Protein AF-A0A8J6AYG2-F1 (afdb_monomer_lite)

Foldseek 3Di:
DDQAEDEAEDQDPVVQCCQAVLDDPDQLSNLLSVVVVVVCVVVNYHYHYDYDHVVVVQLVVCVVVVVVVSNCVVPVPDDPDDDPDDPVNVVSNDDPD

Sequence (97 aa):
MQDCKLGFWSDNVAVVQTINKQSSGSPQVLGLLRHVVLGCLQKNIHLRARHVPGHCNGAADALSRLQMELLRERHSKADTEGVRCPPFLWSLTEERC

Radius of gyration: 15.34 Å; chains: 1; bounding box: 39×30×41 Å

pLDDT: mean 89.61, std 9.46, range [46.75, 97.44]

InterPro domains:
  IPR052055 Hepadnavirus polymerase/reverse transcriptase [PTHR33050] (3-69)

Structure (mmCIF, N/CA/C/O backbone):
data_AF-A0A8J6AYG2-F1
#
_entry.id   AF-A0A8J6AYG2-F1
#
loop_
_atom_site.group_PDB
_atom_site.id
_atom_site.type_symbol
_atom_site.label_atom_id
_atom_site.label_alt_id
_atom_site.label_comp_id
_atom_site.label_asym_id
_atom_site.label_entity_id
_atom_site.label_seq_id
_atom_site.pdbx_PDB_ins_code
_atom_site.Cartn_x
_atom_site.Cartn_y
_atom_site.Cartn_z
_atom_site.occupancy
_atom_site.B_iso_or_equiv
_atom_site.auth_seq_id
_atom_site.auth_comp_id
_atom_site.auth_asym_id
_atom_site.auth_atom_id
_atom_site.pdbx_PDB_model_num
ATOM 1 N N . MET A 1 1 ? -26.910 0.368 -5.501 1.00 51.91 1 MET A N 1
ATOM 2 C CA . MET A 1 1 ? -25.565 0.323 -4.884 1.00 51.91 1 MET A CA 1
ATOM 3 C C . MET A 1 1 ? -24.944 -1.002 -5.261 1.00 51.91 1 MET A C 1
ATOM 5 O O . MET A 1 1 ? -25.640 -2.001 -5.156 1.00 51.91 1 MET A O 1
ATOM 9 N N . GLN A 1 2 ? -23.720 -1.012 -5.781 1.00 60.25 2 GLN A N 1
ATOM 10 C CA . GLN A 1 2 ? -23.048 -2.239 -6.206 1.00 60.25 2 GLN A CA 1
ATOM 11 C C . GLN A 1 2 ? -21.818 -2.427 -5.322 1.00 60.25 2 GLN A C 1
ATOM 13 O O . GLN A 1 2 ? -20.983 -1.527 -5.246 1.00 60.25 2 GLN A O 1
ATOM 18 N N . ASP A 1 3 ? -21.745 -3.560 -4.629 1.00 79.50 3 ASP A N 1
ATOM 19 C CA . ASP A 1 3 ? -20.614 -3.884 -3.763 1.00 79.50 3 ASP A CA 1
ATOM 20 C C . ASP A 1 3 ? -19.353 -4.050 -4.615 1.00 79.50 3 ASP A C 1
ATOM 22 O O . ASP A 1 3 ? -19.292 -4.894 -5.515 1.00 79.50 3 ASP A O 1
ATOM 26 N N . CYS A 1 4 ? -18.335 -3.233 -4.345 1.00 90.81 4 CYS A N 1
ATOM 27 C CA . CYS A 1 4 ? -17.080 -3.243 -5.091 1.00 90.81 4 CYS A CA 1
ATOM 28 C C . CYS A 1 4 ? -16.014 -4.006 -4.300 1.00 90.81 4 CYS A C 1
ATOM 30 O O . CYS A 1 4 ? -15.803 -3.748 -3.117 1.00 90.81 4 CYS A O 1
ATOM 32 N N . LYS A 1 5 ? -15.316 -4.954 -4.933 1.00 93.75 5 LYS A N 1
ATOM 33 C CA . LYS A 1 5 ? -14.200 -5.685 -4.313 1.00 93.75 5 LYS A CA 1
ATOM 34 C C . LYS A 1 5 ? -12.887 -5.158 -4.874 1.00 93.75 5 LYS A C 1
ATOM 36 O O . LYS A 1 5 ? -12.635 -5.297 -6.067 1.00 93.75 5 LYS A O 1
ATOM 41 N N . LEU A 1 6 ? -12.047 -4.593 -4.010 1.00 94.56 6 LEU A N 1
ATOM 42 C CA . LEU A 1 6 ? -10.734 -4.073 -4.384 1.00 94.56 6 LEU A CA 1
ATOM 43 C C . LEU A 1 6 ? -9.636 -5.014 -3.878 1.00 94.56 6 LEU A C 1
ATOM 45 O O . LEU A 1 6 ? -9.471 -5.202 -2.671 1.00 94.56 6 LEU A O 1
ATOM 49 N N . GLY A 1 7 ? -8.889 -5.603 -4.812 1.00 95.12 7 GLY A N 1
ATOM 50 C CA . GLY A 1 7 ? -7.706 -6.408 -4.519 1.00 95.12 7 GLY A CA 1
ATOM 51 C C . GLY A 1 7 ? -6.448 -5.545 -4.462 1.00 95.12 7 GLY A C 1
ATOM 52 O O . GLY A 1 7 ? -6.137 -4.855 -5.426 1.00 95.12 7 GLY A O 1
ATOM 53 N N . PHE A 1 8 ? -5.717 -5.604 -3.350 1.00 95.12 8 PHE A N 1
ATOM 54 C CA . PHE A 1 8 ? -4.424 -4.942 -3.180 1.00 95.12 8 PHE A CA 1
ATOM 55 C C . PHE A 1 8 ? -3.292 -5.973 -3.237 1.00 95.12 8 PHE A C 1
ATOM 57 O O . PHE A 1 8 ? -3.168 -6.814 -2.344 1.00 95.12 8 PHE A O 1
ATOM 64 N N . TRP A 1 9 ? -2.471 -5.936 -4.284 1.00 95.62 9 TRP A N 1
ATOM 65 C CA . TRP A 1 9 ? -1.308 -6.815 -4.410 1.00 95.62 9 TRP A CA 1
ATOM 66 C C . TRP A 1 9 ? -0.057 -6.141 -3.861 1.00 95.62 9 TRP A C 1
ATOM 68 O O . TRP A 1 9 ? 0.212 -4.984 -4.164 1.00 95.62 9 TRP A O 1
ATOM 78 N N . SER A 1 10 ? 0.697 -6.867 -3.041 1.00 95.62 10 SER A N 1
ATOM 79 C CA . SER A 1 10 ? 1.976 -6.399 -2.509 1.00 95.62 10 SER A CA 1
ATOM 80 C C . SER A 1 10 ? 2.902 -7.578 -2.259 1.00 95.62 10 SER A C 1
ATOM 82 O O . SER A 1 10 ? 2.456 -8.648 -1.851 1.00 95.62 10 SER A O 1
ATOM 84 N N . ASP A 1 11 ? 4.191 -7.384 -2.487 1.00 95.25 11 ASP A N 1
ATOM 85 C CA . ASP A 1 11 ? 5.249 -8.311 -2.077 1.00 95.25 11 ASP A CA 1
ATOM 86 C C . ASP A 1 11 ? 5.605 -8.207 -0.591 1.00 95.25 11 ASP A C 1
ATOM 88 O O . ASP A 1 11 ? 6.232 -9.100 -0.023 1.00 95.25 11 ASP A O 1
ATOM 92 N N . ASN A 1 12 ? 5.142 -7.159 0.085 1.00 94.75 12 ASN A N 1
ATOM 93 C CA . ASN A 1 12 ? 5.369 -6.978 1.502 1.00 94.75 12 ASN A CA 1
ATOM 94 C C . ASN A 1 12 ? 4.295 -7.714 2.319 1.00 94.75 12 ASN A C 1
ATOM 96 O O . ASN A 1 12 ? 3.175 -7.234 2.524 1.00 94.75 12 ASN A O 1
ATOM 100 N N . VAL A 1 13 ? 4.662 -8.882 2.851 1.00 95.69 13 VAL A N 1
ATOM 101 C CA . VAL A 1 13 ? 3.785 -9.700 3.707 1.00 95.69 13 VAL A CA 1
ATOM 102 C C . VAL A 1 13 ? 3.264 -8.919 4.922 1.00 95.69 13 VAL A C 1
ATOM 104 O O . VAL A 1 13 ? 2.101 -9.089 5.295 1.00 95.69 13 VAL A O 1
ATOM 107 N N . ALA A 1 14 ? 4.065 -8.033 5.521 1.00 95.25 14 ALA A N 1
ATOM 108 C CA . ALA A 1 14 ? 3.633 -7.231 6.667 1.00 95.25 14 ALA A CA 1
ATOM 109 C C . ALA A 1 14 ? 2.537 -6.224 6.283 1.00 95.25 14 ALA A C 1
ATOM 111 O O . ALA A 1 14 ? 1.577 -6.043 7.037 1.00 95.25 14 ALA A O 1
ATOM 112 N N . VAL A 1 15 ? 2.614 -5.632 5.086 1.00 94.75 15 VAL A N 1
ATOM 113 C CA . VAL A 1 15 ? 1.555 -4.763 4.541 1.00 94.75 15 VAL A CA 1
ATOM 114 C C . VAL A 1 15 ? 0.281 -5.566 4.286 1.00 94.75 15 VAL A C 1
ATOM 116 O O . VAL A 1 15 ? -0.803 -5.152 4.701 1.00 94.75 15 VAL A O 1
ATOM 119 N N . VAL A 1 16 ? 0.401 -6.751 3.678 1.00 97.25 16 VAL A N 1
ATOM 120 C CA . VAL A 1 16 ? -0.744 -7.644 3.432 1.00 97.25 16 VAL A CA 1
ATOM 121 C C . VAL A 1 16 ? -1.455 -8.000 4.738 1.00 97.25 16 VAL A C 1
ATOM 123 O O . VAL A 1 16 ? -2.685 -7.937 4.818 1.00 97.25 16 VAL A O 1
ATOM 126 N N . GLN A 1 17 ? -0.694 -8.341 5.780 1.00 97.25 17 GLN A N 1
ATOM 127 C CA . GLN A 1 17 ? -1.253 -8.635 7.097 1.00 97.25 17 GLN A CA 1
ATOM 128 C C . GLN A 1 17 ? -1.890 -7.403 7.739 1.00 97.25 17 GLN A C 1
ATOM 130 O O . GLN A 1 17 ? -3.000 -7.515 8.253 1.00 97.25 17 GLN A O 1
ATOM 135 N N . THR A 1 18 ? -1.229 -6.247 7.676 1.00 97.19 18 THR A N 1
ATOM 136 C CA . THR A 1 18 ? -1.740 -4.979 8.214 1.00 97.19 18 THR A CA 1
ATOM 137 C C . THR A 1 18 ? -3.099 -4.626 7.611 1.00 97.19 18 THR A C 1
ATOM 139 O O . THR A 1 18 ? -4.048 -4.364 8.347 1.00 97.19 18 THR A O 1
ATOM 142 N N . ILE A 1 19 ? -3.233 -4.700 6.281 1.00 96.75 19 ILE A N 1
ATOM 143 C CA . ILE A 1 19 ? -4.495 -4.407 5.583 1.00 96.75 19 ILE A CA 1
ATOM 144 C C . ILE A 1 19 ? -5.575 -5.424 5.954 1.00 96.75 19 ILE A C 1
ATOM 146 O O . ILE A 1 19 ? -6.689 -5.043 6.304 1.00 96.75 19 ILE A O 1
ATOM 150 N N . ASN A 1 20 ? -5.259 -6.721 5.906 1.00 97.00 20 ASN A N 1
ATOM 151 C CA . ASN A 1 20 ? -6.257 -7.766 6.137 1.00 97.00 20 ASN A CA 1
ATOM 152 C C . ASN A 1 20 ? -6.719 -7.860 7.595 1.00 97.00 20 ASN A C 1
ATOM 154 O O . ASN A 1 20 ? -7.872 -8.224 7.827 1.00 97.00 20 ASN A O 1
ATOM 158 N N . LYS A 1 21 ? -5.840 -7.551 8.556 1.00 96.62 21 LYS A N 1
ATOM 159 C CA . LYS A 1 21 ? -6.168 -7.460 9.989 1.00 96.62 21 LYS A CA 1
ATOM 160 C C . LYS A 1 21 ? -6.750 -6.100 10.371 1.00 96.62 21 LYS A C 1
ATOM 162 O O . LYS A 1 21 ? -7.260 -5.965 11.476 1.00 96.62 21 LYS A O 1
ATOM 167 N N . GLN A 1 22 ? -6.634 -5.105 9.491 1.00 95.12 22 GLN A N 1
ATOM 168 C CA . GLN A 1 22 ? -7.004 -3.713 9.751 1.00 95.12 22 GLN A CA 1
ATOM 169 C C . GLN A 1 22 ? -6.345 -3.148 11.025 1.00 95.12 22 GLN A C 1
ATOM 171 O O . GLN A 1 22 ? -6.946 -2.367 11.760 1.00 95.12 22 GLN A O 1
ATOM 176 N N . SER A 1 23 ? -5.102 -3.556 11.300 1.00 94.75 23 SER A N 1
ATOM 177 C CA . SER A 1 23 ? -4.371 -3.194 12.516 1.00 94.75 23 SER A CA 1
ATOM 178 C C . SER A 1 23 ? -2.861 -3.163 12.275 1.00 94.75 23 SER A C 1
ATOM 180 O O . SER A 1 23 ? -2.347 -3.920 11.452 1.00 94.75 23 SER A O 1
ATOM 182 N N . SE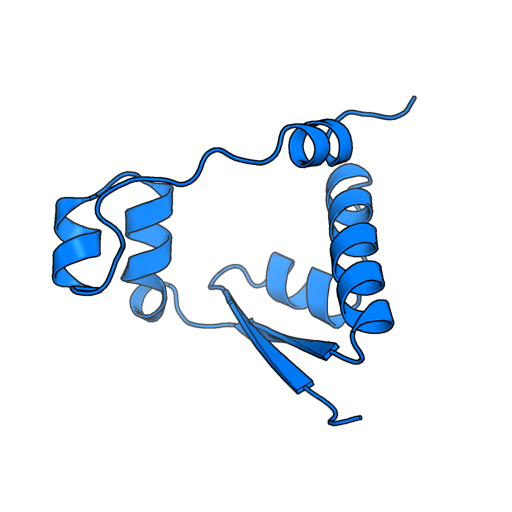R A 1 24 ? -2.157 -2.291 12.998 1.00 94.12 24 SER A N 1
ATOM 183 C CA . SER A 1 24 ? -0.699 -2.136 12.968 1.00 94.12 24 SER A CA 1
ATOM 184 C C . SER A 1 24 ? -0.189 -1.707 14.342 1.00 94.12 24 SER A C 1
ATOM 186 O O . SER A 1 24 ? -0.884 -0.990 15.061 1.00 94.12 24 SER A O 1
ATOM 188 N N . GLY A 1 25 ? 1.036 -2.115 14.684 1.00 92.06 25 GLY A N 1
ATOM 189 C CA . GLY A 1 25 ? 1.740 -1.632 15.876 1.00 92.06 25 GLY A CA 1
ATOM 190 C C . GLY A 1 25 ? 2.333 -0.228 15.716 1.00 92.06 25 GLY A C 1
ATOM 191 O O . GLY A 1 25 ? 2.628 0.416 16.714 1.00 92.06 25 GLY A O 1
ATOM 192 N N . SER A 1 26 ? 2.491 0.266 14.483 1.00 91.38 26 SER A N 1
ATOM 193 C CA . SER A 1 26 ? 2.935 1.641 14.222 1.00 91.38 26 SER A CA 1
ATOM 194 C C . SER A 1 26 ? 1.725 2.586 14.200 1.00 91.38 26 SER A C 1
ATOM 196 O O . SER A 1 26 ? 0.835 2.398 13.358 1.00 91.38 26 SER A O 1
ATOM 198 N N . PRO A 1 27 ? 1.684 3.623 15.062 1.00 88.94 27 PRO A N 1
ATOM 199 C CA . PRO A 1 27 ? 0.619 4.626 15.057 1.00 88.94 27 PRO A CA 1
ATOM 200 C C . PRO A 1 27 ? 0.471 5.342 13.710 1.00 88.94 27 PRO A C 1
ATOM 202 O O . PRO A 1 27 ? -0.655 5.578 13.269 1.00 88.94 27 PRO A O 1
ATOM 205 N N . GLN A 1 28 ? 1.585 5.619 13.025 1.00 87.81 28 GLN A N 1
ATOM 206 C CA . GLN A 1 28 ? 1.605 6.270 11.712 1.00 87.81 28 GLN A CA 1
ATOM 207 C C . GLN A 1 28 ? 0.927 5.388 10.653 1.00 87.81 28 GLN A C 1
ATOM 209 O O . GLN A 1 28 ? 0.012 5.820 9.947 1.00 87.81 28 GLN A O 1
ATOM 214 N N . VAL A 1 29 ? 1.310 4.107 10.591 1.00 90.94 29 VAL A N 1
ATOM 215 C CA . VAL A 1 29 ? 0.704 3.139 9.663 1.00 90.94 29 VAL A CA 1
ATOM 216 C C . VAL A 1 29 ? -0.777 2.935 9.978 1.00 90.94 29 VAL A C 1
ATOM 218 O O . VAL A 1 29 ? -1.601 2.868 9.066 1.00 90.94 29 VAL A O 1
ATOM 221 N N . LEU A 1 30 ? -1.144 2.865 11.260 1.00 90.69 30 LEU A N 1
ATOM 222 C CA . LEU A 1 30 ? -2.539 2.727 11.670 1.00 90.69 30 LEU A CA 1
ATOM 223 C C . LEU A 1 30 ? -3.369 3.971 11.307 1.00 90.69 30 LEU A C 1
ATOM 225 O O . LEU A 1 30 ? -4.524 3.836 10.903 1.00 90.69 30 LEU A O 1
ATOM 229 N N . GLY A 1 31 ? -2.787 5.169 11.408 1.00 89.56 31 GLY A N 1
ATOM 230 C CA . GLY A 1 31 ? -3.395 6.427 10.973 1.00 89.56 31 GLY A CA 1
ATOM 231 C C . GLY A 1 31 ? -3.751 6.417 9.486 1.00 89.56 31 GLY A C 1
ATOM 232 O O . GLY A 1 31 ? -4.901 6.694 9.129 1.00 89.56 31 GLY A O 1
ATOM 233 N N . LEU A 1 32 ? -2.806 6.011 8.633 1.00 90.81 32 LEU A N 1
ATOM 234 C CA . LEU A 1 32 ? -3.035 5.824 7.196 1.00 90.81 32 LEU A CA 1
ATOM 235 C C . LEU A 1 32 ? -4.103 4.760 6.921 1.00 90.81 32 LEU A C 1
ATOM 237 O O . LEU A 1 32 ? -5.054 4.997 6.172 1.00 90.81 32 LEU A O 1
ATOM 241 N N . LEU A 1 33 ? -3.983 3.600 7.566 1.00 93.50 33 LEU A N 1
ATOM 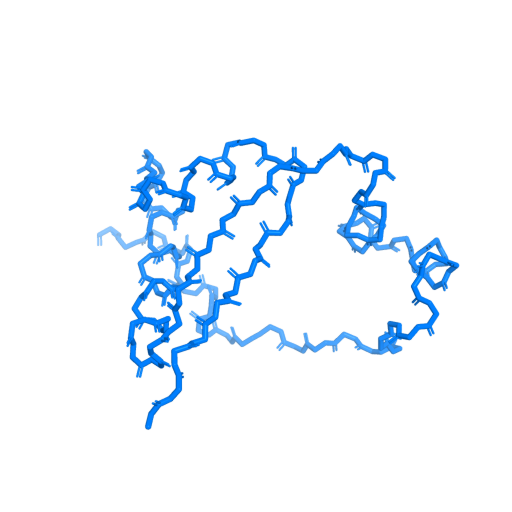242 C CA . LEU A 1 33 ? -4.897 2.477 7.376 1.00 93.50 33 LEU A CA 1
ATOM 243 C C . LEU A 1 33 ? -6.341 2.849 7.722 1.00 93.50 33 LEU A C 1
ATOM 245 O O . LEU A 1 33 ? -7.256 2.498 6.979 1.00 93.50 33 LEU A O 1
ATOM 249 N N . ARG A 1 34 ? -6.554 3.605 8.806 1.00 92.94 34 ARG A N 1
ATOM 250 C CA . ARG A 1 34 ? -7.883 4.100 9.199 1.00 92.94 34 ARG A CA 1
ATOM 251 C C . ARG A 1 34 ? -8.512 4.976 8.118 1.00 92.94 34 AR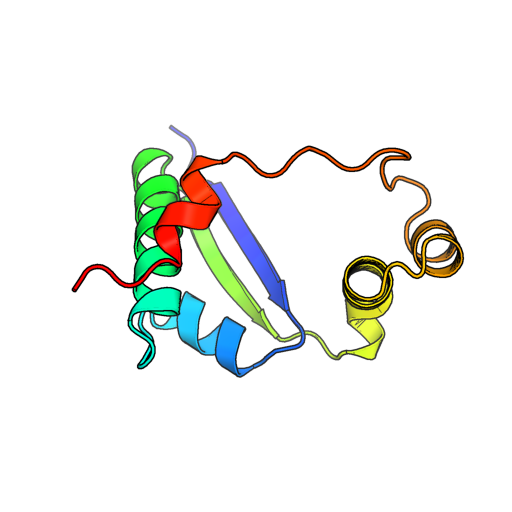G A C 1
ATOM 253 O O . ARG A 1 34 ? -9.692 4.800 7.829 1.00 92.94 34 ARG A O 1
ATOM 260 N N . HIS A 1 35 ? -7.741 5.864 7.489 1.00 92.12 35 HIS A N 1
ATOM 261 C CA . HIS A 1 35 ? -8.247 6.702 6.395 1.00 92.12 35 HIS A CA 1
ATOM 262 C C . HIS A 1 35 ? -8.626 5.868 5.170 1.00 92.12 35 HIS A C 1
ATOM 264 O O . HIS A 1 35 ? -9.695 6.073 4.594 1.00 92.12 35 HIS A O 1
ATOM 270 N N . VAL A 1 36 ? -7.794 4.888 4.807 1.00 92.81 36 VAL A N 1
ATOM 271 C CA . VAL A 1 36 ? -8.079 3.973 3.692 1.00 92.81 36 VAL A CA 1
ATOM 272 C C . VAL A 1 36 ? -9.350 3.165 3.959 1.00 92.81 36 VAL A C 1
ATOM 274 O O . VAL A 1 36 ? -10.241 3.121 3.109 1.00 92.81 36 VAL A O 1
ATOM 277 N N . VAL A 1 37 ? -9.467 2.555 5.142 1.00 94.75 37 VAL A N 1
ATOM 278 C CA . VAL A 1 37 ? -10.631 1.740 5.522 1.00 94.75 37 VAL A CA 1
ATOM 279 C C . VAL A 1 37 ? -11.900 2.588 5.575 1.00 94.75 37 VAL A C 1
ATOM 281 O O . VAL A 1 37 ? -12.912 2.179 5.011 1.00 94.75 37 VAL A O 1
ATOM 284 N N . LEU A 1 38 ? -11.851 3.785 6.169 1.00 94.62 38 LEU A N 1
ATOM 285 C CA . LEU A 1 38 ? -12.992 4.702 6.200 1.00 94.62 38 LEU A CA 1
ATOM 286 C C . LEU A 1 38 ? -13.444 5.084 4.784 1.00 94.62 38 LEU A C 1
ATOM 288 O O . LEU A 1 38 ? -14.632 5.002 4.475 1.00 94.62 38 LEU A O 1
ATOM 292 N N . GLY A 1 39 ? -12.501 5.430 3.904 1.00 93.69 39 GLY A N 1
ATOM 293 C CA . GLY A 1 39 ? -12.799 5.757 2.510 1.00 93.69 39 GLY A CA 1
ATOM 294 C C . GLY A 1 39 ? -13.390 4.581 1.725 1.00 93.69 39 GLY A C 1
ATOM 295 O O . GLY A 1 39 ? -14.216 4.799 0.837 1.00 93.69 39 GLY A O 1
ATOM 296 N N . CYS A 1 40 ? -13.001 3.348 2.062 1.00 94.56 40 CYS A N 1
ATOM 297 C CA . CYS A 1 40 ? -13.597 2.137 1.505 1.00 94.56 40 CYS A CA 1
ATOM 298 C C . CYS A 1 40 ? -15.028 1.930 2.017 1.00 94.56 40 CYS A C 1
ATOM 300 O O . CYS A 1 40 ? -15.930 1.720 1.209 1.00 94.56 40 CYS A O 1
ATOM 302 N N . LEU A 1 41 ? -15.262 2.062 3.327 1.00 94.12 41 LEU A N 1
ATOM 303 C CA . LEU A 1 41 ? -16.590 1.915 3.936 1.00 94.12 41 LEU A CA 1
ATOM 304 C C . LEU A 1 41 ? -17.590 2.936 3.383 1.00 94.12 41 LEU A C 1
ATOM 306 O O . LEU A 1 41 ? -18.690 2.560 2.994 1.00 94.12 41 LEU A O 1
ATOM 310 N N . GLN A 1 42 ? -17.188 4.204 3.250 1.00 95.62 42 GLN A N 1
ATOM 311 C CA . GLN A 1 42 ? -18.026 5.263 2.666 1.00 95.62 42 GLN A CA 1
ATOM 312 C C . GLN A 1 42 ? -18.465 4.967 1.224 1.00 95.62 42 GLN A C 1
ATOM 314 O O . GLN A 1 42 ? -19.494 5.467 0.775 1.00 95.62 42 GLN A O 1
ATOM 319 N N . LYS A 1 43 ? -17.685 4.166 0.490 1.00 94.88 43 LYS A N 1
ATOM 320 C CA . LYS A 1 43 ? -17.952 3.790 -0.904 1.00 94.88 43 LYS A CA 1
ATOM 321 C C . LYS A 1 43 ? -18.461 2.351 -1.058 1.00 94.88 43 LYS A C 1
ATOM 323 O O . LYS A 1 43 ? -18.622 1.906 -2.189 1.00 94.88 43 LYS A O 1
ATOM 328 N N . ASN A 1 44 ? -18.711 1.630 0.040 1.00 94.50 44 ASN A N 1
ATOM 329 C CA . ASN A 1 44 ? -19.048 0.197 0.043 1.00 94.50 44 ASN A CA 1
ATOM 330 C C . ASN A 1 44 ? -18.025 -0.657 -0.735 1.00 94.50 44 ASN A C 1
ATOM 332 O O . ASN A 1 44 ? -18.370 -1.531 -1.532 1.00 94.50 44 ASN A O 1
ATOM 336 N N . ILE A 1 45 ? -16.740 -0.362 -0.528 1.00 95.38 45 ILE A N 1
ATOM 337 C CA . ILE A 1 45 ? -15.618 -1.105 -1.102 1.00 95.38 45 ILE A CA 1
ATOM 338 C C . ILE A 1 45 ? -15.111 -2.120 -0.076 1.00 95.38 45 ILE A C 1
ATOM 340 O O . ILE A 1 45 ? -14.702 -1.769 1.031 1.00 95.38 45 ILE A O 1
ATOM 344 N N . HIS A 1 46 ? -15.049 -3.385 -0.473 1.00 94.38 46 HIS A N 1
ATOM 345 C CA . HIS A 1 46 ? -14.394 -4.449 0.274 1.00 94.38 46 HIS A CA 1
ATOM 346 C C . HIS A 1 46 ? -12.927 -4.553 -0.146 1.00 94.38 46 HIS A C 1
ATOM 348 O O . HIS A 1 46 ? -12.598 -5.164 -1.165 1.00 94.38 46 HIS A O 1
ATOM 354 N N . LEU A 1 47 ? -12.042 -3.959 0.655 1.00 95.56 47 LEU A N 1
ATOM 355 C CA . LEU A 1 47 ? -10.595 -4.023 0.458 1.00 95.56 47 LEU A CA 1
ATOM 356 C C . LEU A 1 47 ? -10.024 -5.342 1.002 1.00 95.56 47 LEU A C 1
ATOM 358 O O . LEU A 1 47 ? -10.231 -5.686 2.168 1.00 95.56 47 LEU A O 1
ATOM 362 N N . ARG A 1 48 ? -9.261 -6.064 0.175 1.00 96.50 48 ARG A N 1
ATOM 363 C CA . ARG A 1 48 ? -8.480 -7.240 0.590 1.00 96.50 48 ARG A CA 1
ATOM 364 C C . ARG A 1 48 ? -7.091 -7.205 -0.017 1.00 96.50 48 ARG A C 1
ATOM 366 O O . ARG A 1 48 ? -6.948 -6.992 -1.217 1.00 96.50 48 ARG A O 1
ATOM 373 N N . ALA A 1 49 ? -6.080 -7.480 0.799 1.00 97.44 49 ALA A N 1
ATOM 374 C CA . ALA A 1 49 ? -4.708 -7.583 0.329 1.00 97.44 49 ALA A CA 1
ATOM 375 C C . ALA A 1 49 ? -4.308 -9.036 0.053 1.00 97.44 49 ALA A C 1
ATOM 377 O O . ALA A 1 49 ? -4.722 -9.957 0.764 1.00 97.44 49 ALA A O 1
ATOM 378 N N . ARG A 1 50 ? -3.466 -9.247 -0.958 1.00 97.31 50 ARG A N 1
ATOM 379 C CA . ARG A 1 50 ? -2.887 -10.549 -1.295 1.00 97.31 50 ARG A CA 1
ATOM 380 C C . ARG A 1 50 ? -1.398 -10.392 -1.575 1.00 97.31 50 ARG A C 1
ATOM 382 O O . ARG A 1 50 ? -0.990 -9.501 -2.312 1.00 97.31 50 ARG A O 1
ATOM 389 N N . HIS A 1 51 ? -0.615 -11.297 -0.999 1.00 97.12 51 HIS A N 1
ATOM 390 C CA . HIS A 1 51 ? 0.811 -11.364 -1.267 1.00 97.12 51 HIS A CA 1
ATOM 391 C C . HIS A 1 51 ? 1.078 -11.808 -2.709 1.00 97.12 51 HIS A C 1
ATOM 393 O O . HIS A 1 51 ? 0.454 -12.761 -3.183 1.00 97.12 51 HIS A O 1
ATOM 399 N N . VAL A 1 52 ? 2.024 -11.149 -3.372 1.00 95.31 52 VAL A N 1
ATOM 400 C CA . VAL A 1 52 ? 2.582 -11.568 -4.663 1.00 95.31 52 VAL A CA 1
ATOM 401 C C . VAL A 1 52 ? 4.103 -11.675 -4.545 1.00 95.31 52 VAL A C 1
ATOM 403 O O . VAL A 1 52 ? 4.703 -10.848 -3.874 1.00 95.31 52 VAL A O 1
ATOM 406 N N . PRO A 1 53 ? 4.767 -12.664 -5.165 1.00 93.31 53 PRO A N 1
ATOM 407 C CA . PRO A 1 53 ? 6.228 -12.712 -5.163 1.00 93.31 53 PRO A CA 1
ATOM 408 C C . PRO A 1 53 ? 6.838 -11.424 -5.739 1.00 93.31 53 PRO A C 1
ATOM 410 O O . PRO A 1 53 ? 6.307 -10.891 -6.711 1.00 93.31 53 PRO A O 1
ATOM 413 N N . GLY A 1 54 ? 7.976 -10.961 -5.210 1.00 88.06 54 GLY A N 1
ATOM 414 C CA . GLY A 1 54 ? 8.619 -9.714 -5.664 1.00 88.06 54 GLY A CA 1
ATOM 415 C C . GLY A 1 54 ? 8.898 -9.667 -7.173 1.00 88.06 54 GLY A C 1
ATOM 416 O O . GLY A 1 54 ? 8.681 -8.645 -7.813 1.00 88.06 54 GLY A O 1
ATOM 417 N N . HIS A 1 55 ? 9.249 -10.803 -7.789 1.00 86.56 55 HIS A N 1
ATOM 418 C CA . HIS A 1 55 ? 9.429 -10.887 -9.245 1.00 86.56 55 HIS A CA 1
ATOM 419 C C . HIS A 1 55 ? 8.129 -10.648 -10.040 1.00 86.56 55 HIS A C 1
ATOM 421 O O . HIS A 1 55 ? 8.183 -10.184 -11.176 1.00 86.56 55 HIS A O 1
ATOM 427 N N . CYS A 1 56 ? 6.962 -10.920 -9.446 1.00 88.56 56 CYS A N 1
ATOM 428 C CA . CYS A 1 56 ? 5.650 -10.588 -10.008 1.00 88.56 56 CYS A CA 1
ATOM 429 C C . CYS A 1 56 ? 5.235 -9.134 -9.725 1.00 88.56 56 CYS A C 1
ATOM 431 O O . CYS A 1 56 ? 4.292 -8.648 -10.341 1.00 88.56 56 CYS A O 1
ATOM 433 N N . ASN A 1 57 ? 5.920 -8.439 -8.810 1.00 92.06 57 ASN A N 1
ATOM 434 C CA . ASN A 1 57 ? 5.656 -7.051 -8.422 1.00 92.06 57 ASN A CA 1
ATOM 435 C C . ASN A 1 57 ? 6.609 -6.049 -9.109 1.00 92.06 57 ASN A C 1
ATOM 437 O O . ASN A 1 57 ? 6.734 -4.902 -8.682 1.00 92.06 57 ASN A O 1
ATOM 441 N N . GLY A 1 58 ? 7.289 -6.473 -10.181 1.00 91.75 58 GLY A N 1
ATOM 442 C CA . GLY A 1 58 ? 8.398 -5.728 -10.785 1.00 91.75 58 GLY A CA 1
ATOM 443 C C . GLY A 1 58 ? 8.046 -4.316 -11.263 1.00 91.75 58 GLY A C 1
ATOM 444 O O . GLY A 1 58 ? 8.885 -3.429 -11.178 1.00 91.75 58 GLY A O 1
ATOM 445 N N . ALA A 1 59 ? 6.810 -4.068 -11.711 1.00 92.25 59 ALA A N 1
ATOM 446 C CA . ALA A 1 59 ? 6.382 -2.717 -12.082 1.00 92.25 59 ALA A CA 1
ATOM 447 C C . ALA A 1 59 ? 6.307 -1.778 -10.863 1.00 92.25 59 ALA A C 1
ATOM 449 O O . ALA A 1 59 ? 6.783 -0.648 -10.925 1.00 92.25 59 ALA A O 1
ATOM 450 N N . ALA A 1 60 ? 5.752 -2.246 -9.740 1.00 92.19 60 ALA A N 1
ATOM 451 C CA . ALA A 1 60 ? 5.673 -1.450 -8.519 1.00 92.19 60 ALA A CA 1
ATOM 452 C C . ALA A 1 60 ? 7.062 -1.235 -7.891 1.00 92.19 60 ALA A C 1
ATOM 454 O O . ALA A 1 60 ? 7.353 -0.127 -7.440 1.00 92.19 60 ALA A O 1
ATOM 455 N N . ASP A 1 61 ? 7.934 -2.251 -7.916 1.00 92.62 61 ASP A N 1
ATOM 456 C CA . ASP A 1 61 ? 9.326 -2.119 -7.460 1.00 92.62 61 ASP A CA 1
ATOM 457 C C . ASP A 1 61 ? 10.094 -1.104 -8.324 1.00 92.62 61 ASP A C 1
ATOM 459 O O . ASP A 1 61 ? 10.659 -0.151 -7.780 1.00 92.62 61 ASP A O 1
ATOM 463 N N . ALA A 1 62 ? 10.008 -1.214 -9.658 1.00 93.75 62 ALA A N 1
ATOM 464 C CA . ALA A 1 62 ? 10.628 -0.269 -10.588 1.00 93.75 62 ALA A CA 1
ATOM 465 C C . ALA A 1 62 ? 10.145 1.170 -10.352 1.00 93.75 62 ALA A C 1
ATOM 467 O O . ALA A 1 62 ? 10.960 2.093 -10.294 1.00 93.75 62 ALA A O 1
ATOM 468 N N . LEU A 1 63 ? 8.837 1.365 -10.144 1.00 92.00 63 LEU A N 1
ATOM 469 C CA . LEU A 1 63 ? 8.267 2.674 -9.819 1.00 92.00 63 LEU A CA 1
ATOM 470 C C . LEU A 1 63 ? 8.808 3.221 -8.489 1.00 92.00 63 LEU A C 1
ATOM 472 O O . LEU A 1 63 ? 9.217 4.379 -8.430 1.00 92.00 63 LEU A O 1
ATOM 476 N N . SER A 1 64 ? 8.863 2.397 -7.437 1.00 90.62 64 SER A N 1
ATOM 477 C CA . SER A 1 64 ? 9.347 2.818 -6.111 1.00 90.62 64 SER A CA 1
ATOM 478 C C . SER A 1 64 ? 10.828 3.221 -6.100 1.00 90.62 64 SER A C 1
ATOM 480 O O . SER A 1 64 ? 11.251 4.016 -5.262 1.00 90.62 64 SER A O 1
ATOM 482 N N . ARG A 1 65 ? 11.605 2.703 -7.060 1.00 93.12 65 ARG A N 1
ATOM 483 C CA . ARG A 1 65 ? 13.035 2.982 -7.261 1.00 93.12 65 ARG A CA 1
ATOM 484 C C . ARG A 1 65 ? 13.311 4.027 -8.342 1.00 93.12 65 ARG A C 1
ATOM 486 O O . ARG A 1 65 ? 14.475 4.252 -8.660 1.00 93.12 65 ARG A O 1
ATOM 493 N N . LEU A 1 66 ? 12.271 4.635 -8.921 1.00 92.12 66 LEU A N 1
ATOM 494 C CA . LEU A 1 66 ? 12.376 5.586 -10.038 1.00 92.12 66 LEU A CA 1
ATOM 495 C C . LEU A 1 66 ? 13.082 5.005 -11.284 1.00 92.12 66 LEU A C 1
ATOM 497 O O . LEU A 1 66 ? 13.673 5.735 -12.080 1.00 92.12 66 LEU A O 1
ATOM 501 N N . GLN A 1 67 ? 12.993 3.690 -11.497 1.00 94.38 67 GLN A N 1
ATOM 502 C CA . GLN A 1 67 ? 13.517 2.999 -12.679 1.00 94.38 67 GLN A CA 1
ATOM 503 C C . GLN A 1 67 ? 12.516 3.100 -13.839 1.00 94.38 67 GLN A C 1
ATOM 505 O O . GLN A 1 67 ? 11.847 2.133 -14.208 1.00 94.38 67 GLN A O 1
ATOM 510 N N . MET A 1 68 ? 12.388 4.301 -14.406 1.00 91.75 68 MET A N 1
ATOM 511 C CA . MET A 1 68 ? 11.328 4.627 -15.370 1.00 91.75 68 MET A CA 1
ATOM 512 C C . MET A 1 68 ? 11.410 3.835 -16.680 1.00 91.75 68 MET A C 1
ATOM 514 O O . MET A 1 68 ? 10.382 3.563 -17.293 1.00 91.75 68 MET A O 1
ATOM 518 N N . GLU A 1 69 ? 12.610 3.451 -17.114 1.00 92.56 69 GLU A N 1
ATOM 519 C CA . GLU A 1 69 ? 12.794 2.593 -18.292 1.00 92.56 69 GLU A CA 1
ATOM 52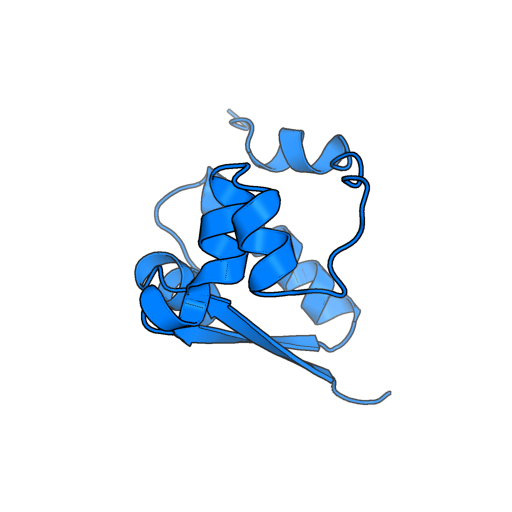0 C C . GLU A 1 69 ? 12.220 1.194 -18.047 1.00 92.56 69 GLU A C 1
ATOM 522 O O . GLU A 1 69 ? 11.354 0.744 -18.797 1.00 92.56 69 GLU A O 1
ATOM 527 N N . LEU A 1 70 ? 12.611 0.561 -16.936 1.00 92.50 70 LEU A N 1
ATOM 528 C CA . LEU A 1 70 ? 12.111 -0.754 -16.538 1.00 92.50 70 LEU A CA 1
ATOM 529 C C . LEU A 1 70 ? 10.597 -0.734 -16.292 1.00 92.50 70 LEU A C 1
ATOM 531 O O . LEU A 1 70 ? 9.889 -1.656 -16.690 1.00 92.50 70 LEU A O 1
ATOM 535 N N . LEU A 1 71 ? 10.076 0.330 -15.673 1.00 93.56 71 LEU A N 1
ATOM 536 C CA . LEU A 1 71 ? 8.636 0.507 -15.492 1.00 93.56 71 LEU A CA 1
ATOM 537 C C . LEU A 1 71 ? 7.899 0.510 -16.837 1.00 93.56 71 LEU A C 1
ATOM 539 O O . LEU A 1 71 ? 6.891 -0.179 -16.969 1.00 93.56 71 LEU A O 1
ATOM 543 N N . ARG A 1 72 ? 8.392 1.260 -17.830 1.00 91.75 72 ARG A N 1
ATOM 544 C CA . ARG A 1 72 ? 7.760 1.358 -19.157 1.00 91.75 72 ARG A CA 1
ATOM 545 C C . ARG A 1 72 ? 7.852 0.053 -19.939 1.00 91.75 72 ARG A C 1
ATOM 547 O O . ARG A 1 72 ? 6.896 -0.295 -20.626 1.00 91.75 72 ARG A O 1
ATOM 554 N N . GLU A 1 73 ? 8.951 -0.686 -19.794 1.00 93.00 73 GLU A N 1
ATOM 555 C CA . GLU A 1 73 ? 9.085 -2.033 -20.358 1.00 93.00 73 GLU A CA 1
ATOM 556 C C . GLU A 1 73 ? 8.044 -2.990 -19.754 1.00 93.00 73 GLU A C 1
ATOM 558 O O . GLU A 1 73 ? 7.361 -3.722 -20.472 1.00 93.00 73 GLU A O 1
ATOM 563 N N . ARG A 1 74 ? 7.879 -2.959 -18.426 1.00 89.88 74 ARG A N 1
ATOM 564 C CA . ARG A 1 74 ? 6.955 -3.844 -17.697 1.00 89.88 74 ARG A CA 1
ATOM 565 C C . ARG A 1 74 ? 5.496 -3.418 -17.800 1.00 89.88 74 ARG A C 1
ATOM 567 O O . ARG A 1 74 ? 4.606 -4.253 -17.647 1.00 89.88 74 ARG A O 1
ATOM 574 N N . HIS A 1 75 ? 5.245 -2.134 -18.015 1.00 89.69 75 HIS A N 1
ATOM 575 C CA . HIS A 1 75 ? 3.915 -1.554 -17.993 1.00 89.69 75 HIS A CA 1
ATOM 576 C C . HIS A 1 75 ? 3.820 -0.386 -18.983 1.00 89.69 75 HIS A C 1
ATOM 578 O O . HIS A 1 75 ? 3.828 0.784 -18.608 1.00 89.69 75 HIS A O 1
ATOM 584 N N . SER A 1 76 ? 3.670 -0.710 -20.268 1.00 88.06 76 SER A N 1
ATOM 585 C CA . SER A 1 76 ? 3.645 0.267 -21.372 1.00 88.06 76 SER A CA 1
ATOM 586 C C . SER A 1 76 ? 2.540 1.325 -21.275 1.00 88.06 76 SER A C 1
ATOM 588 O O . SER A 1 76 ? 2.641 2.378 -21.894 1.00 88.06 76 SER A O 1
ATOM 590 N N . LYS A 1 77 ? 1.489 1.057 -20.491 1.00 91.38 77 LYS A N 1
ATOM 591 C CA . LYS A 1 77 ? 0.381 1.987 -20.219 1.00 91.38 77 LYS A CA 1
ATOM 592 C C . LYS A 1 77 ? 0.599 2.864 -18.981 1.00 91.38 77 LYS A C 1
ATOM 594 O O . LYS A 1 77 ? -0.348 3.501 -18.539 1.00 91.38 77 LYS A O 1
ATOM 599 N N . ALA A 1 78 ? 1.774 2.817 -18.351 1.00 89.06 78 ALA A N 1
ATOM 600 C CA . ALA A 1 78 ? 2.074 3.705 -17.233 1.00 89.06 78 ALA A CA 1
ATOM 601 C C . ALA A 1 78 ? 2.057 5.167 -17.703 1.00 89.06 78 ALA A C 1
ATOM 603 O O . ALA A 1 78 ? 2.587 5.476 -18.772 1.00 89.06 78 ALA A O 1
ATOM 604 N N . ASP A 1 79 ? 1.465 6.051 -16.898 1.00 88.94 79 ASP A N 1
ATOM 605 C CA . ASP A 1 79 ? 1.451 7.482 -17.193 1.00 88.94 79 ASP A CA 1
ATOM 606 C C . ASP A 1 79 ? 2.878 8.033 -17.297 1.00 88.94 79 ASP A C 1
ATOM 608 O O . ASP A 1 79 ? 3.801 7.609 -16.592 1.00 88.94 79 ASP A O 1
ATOM 612 N N . THR A 1 80 ? 3.070 8.990 -18.204 1.00 86.19 80 THR A N 1
ATOM 613 C CA . THR A 1 80 ? 4.380 9.609 -18.445 1.00 86.19 80 THR A CA 1
ATOM 614 C C . THR A 1 80 ? 4.783 10.583 -17.349 1.00 86.19 80 THR A C 1
ATOM 616 O O . THR A 1 80 ? 5.978 10.802 -17.147 1.00 86.19 80 THR A O 1
ATOM 619 N N . GLU A 1 81 ? 3.803 11.148 -16.646 1.00 87.94 81 GLU A N 1
ATOM 620 C CA . GLU A 1 81 ? 3.993 12.134 -15.590 1.00 87.94 81 GLU A CA 1
ATOM 621 C C . GLU A 1 81 ? 3.429 11.624 -14.264 1.00 87.94 81 GLU A C 1
ATOM 623 O O . GLU A 1 81 ? 2.378 10.987 -14.208 1.00 87.94 81 GLU A O 1
ATOM 628 N N . GLY A 1 82 ? 4.142 11.913 -13.176 1.00 85.38 82 GLY A N 1
ATOM 629 C CA . GLY A 1 82 ? 3.667 11.604 -11.835 1.00 85.38 82 GLY A CA 1
ATOM 630 C C . GLY A 1 82 ? 2.556 12.557 -11.402 1.00 85.38 82 GLY A C 1
ATOM 631 O O . GLY A 1 82 ? 2.599 13.756 -11.671 1.00 85.38 82 GLY A O 1
ATOM 632 N N . VAL A 1 83 ? 1.584 12.041 -10.653 1.00 87.94 83 VAL A N 1
ATOM 633 C CA . VAL A 1 83 ? 0.570 12.877 -10.003 1.00 87.94 83 VAL A CA 1
ATOM 634 C C . VAL A 1 83 ? 1.148 13.452 -8.711 1.00 87.94 83 VAL A C 1
ATOM 636 O O . VAL A 1 83 ? 1.753 12.734 -7.911 1.00 87.94 83 VAL A O 1
ATOM 639 N N . ARG A 1 84 ? 0.946 14.755 -8.473 1.00 88.94 84 ARG A N 1
ATOM 640 C CA . ARG A 1 84 ? 1.331 15.383 -7.202 1.00 88.94 84 ARG A CA 1
ATOM 641 C C . ARG A 1 84 ? 0.583 14.703 -6.053 1.00 88.94 84 ARG A C 1
ATOM 643 O O . ARG A 1 84 ? -0.646 14.678 -6.046 1.00 88.94 84 ARG A O 1
ATOM 650 N N . CYS A 1 85 ? 1.325 14.217 -5.060 1.00 84.06 85 CYS A N 1
ATOM 651 C CA . CYS A 1 85 ? 0.735 13.663 -3.846 1.00 84.06 85 CYS A CA 1
ATOM 652 C C . CYS A 1 85 ? -0.127 14.734 -3.143 1.00 84.06 85 CYS A C 1
ATOM 654 O O . CYS A 1 85 ? 0.384 15.829 -2.871 1.00 84.06 85 CYS A O 1
ATOM 656 N N . PRO A 1 86 ? -1.416 14.461 -2.860 1.00 86.94 86 PRO A N 1
ATOM 657 C CA . PRO A 1 86 ? -2.265 15.383 -2.120 1.00 86.94 86 PRO A CA 1
ATOM 658 C C . PRO A 1 86 ? -1.639 15.771 -0.768 1.00 86.94 86 PRO A C 1
ATOM 660 O O . PRO A 1 86 ? -1.317 14.876 0.014 1.00 86.94 86 PRO A O 1
ATOM 663 N N . PRO A 1 87 ? -1.508 17.074 -0.439 1.00 86.38 87 PRO A N 1
ATOM 664 C CA . PRO A 1 87 ? -0.786 17.511 0.761 1.00 86.38 87 PRO A CA 1
ATOM 665 C C . PRO A 1 87 ? -1.313 16.917 2.070 1.00 86.38 87 PRO A C 1
ATOM 667 O O . PRO A 1 87 ? -0.535 16.624 2.970 1.00 86.38 87 PRO A O 1
ATOM 670 N N . PHE A 1 88 ? -2.626 16.685 2.165 1.00 84.38 88 PHE A N 1
ATOM 671 C CA . PHE A 1 88 ? -3.241 16.114 3.364 1.00 84.38 88 PHE A CA 1
ATOM 672 C C . PHE A 1 88 ? -2.775 14.682 3.662 1.00 84.38 88 PHE A C 1
ATOM 674 O O . PH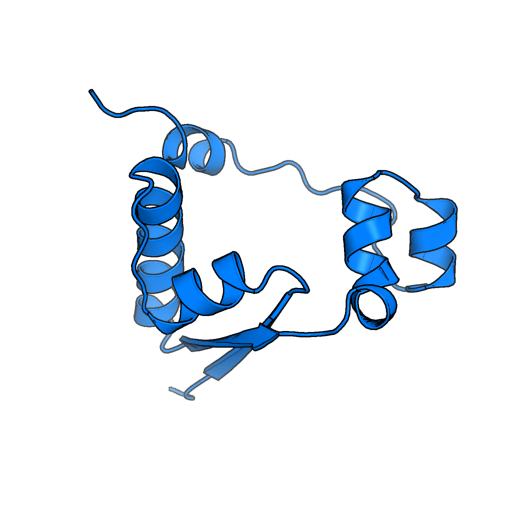E A 1 88 ? -2.928 14.234 4.789 1.00 84.38 88 PHE A O 1
ATOM 681 N N . LEU A 1 89 ? -2.235 13.943 2.684 1.00 80.50 89 LEU A N 1
ATOM 682 C CA . LEU A 1 89 ? -1.707 12.601 2.939 1.00 80.50 89 LEU A CA 1
ATOM 683 C C . LEU A 1 89 ? -0.418 12.648 3.763 1.00 80.50 89 LEU A C 1
ATOM 685 O O . LEU A 1 89 ? -0.176 11.727 4.540 1.00 80.50 89 LEU A O 1
ATOM 689 N N . TRP A 1 90 ? 0.369 13.721 3.649 1.00 83.31 90 TRP A N 1
ATOM 690 C CA . TRP A 1 90 ? 1.584 13.895 4.446 1.00 83.31 90 TRP A CA 1
ATOM 691 C C . TRP A 1 90 ? 1.264 14.079 5.929 1.00 83.31 90 TRP A C 1
ATOM 693 O O . TRP A 1 90 ? 1.862 13.409 6.772 1.00 83.31 90 TRP A O 1
ATOM 703 N N . SER A 1 91 ? 0.216 14.844 6.244 1.00 83.88 91 SER A N 1
ATOM 704 C CA . SER A 1 91 ? -0.212 15.058 7.631 1.00 83.88 91 SER A CA 1
ATOM 705 C C . SER A 1 91 ? -0.808 13.814 8.300 1.00 83.88 91 SER A C 1
ATOM 707 O O . SER A 1 91 ? -0.944 13.774 9.520 1.00 83.88 91 SER A O 1
ATOM 709 N N . LEU A 1 92 ? -1.136 12.759 7.540 1.00 79.31 92 LEU A N 1
ATOM 710 C CA . LEU A 1 92 ? -1.561 11.474 8.113 1.00 79.31 92 LEU A CA 1
ATOM 711 C C . LEU A 1 92 ? -0.404 10.674 8.716 1.00 79.31 92 LEU A C 1
ATOM 713 O O . LEU A 1 92 ? -0.648 9.744 9.487 1.00 79.31 92 LEU A O 1
ATOM 717 N N . THR A 1 93 ? 0.827 11.002 8.323 1.00 73.12 93 THR A N 1
ATOM 718 C CA . THR A 1 93 ? 2.052 10.324 8.766 1.00 73.12 93 THR A CA 1
ATOM 719 C C . THR A 1 93 ? 2.827 11.100 9.823 1.00 73.12 93 THR A C 1
ATOM 721 O O . THR A 1 93 ? 3.728 10.540 10.442 1.00 73.12 93 THR A O 1
ATOM 724 N N . GLU A 1 94 ? 2.457 12.359 10.051 1.00 72.88 94 GLU A N 1
ATOM 725 C CA . GLU A 1 94 ? 3.027 13.207 11.093 1.00 72.88 94 GLU A CA 1
ATOM 726 C C . GLU A 1 94 ? 2.526 12.751 12.475 1.00 72.88 94 GLU A C 1
ATOM 728 O O . GLU A 1 94 ? 1.351 12.407 12.653 1.00 72.88 94 GLU A O 1
ATOM 733 N N . GLU A 1 95 ? 3.425 12.703 13.463 1.00 57.56 95 GLU A N 1
ATOM 734 C CA . GLU A 1 95 ? 3.061 12.369 14.84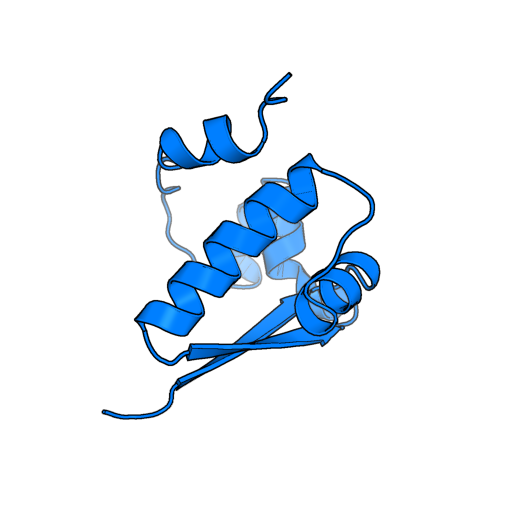0 1.00 57.56 95 GLU A CA 1
ATOM 735 C C . GLU A 1 95 ? 2.082 13.411 15.382 1.00 57.56 95 GLU A C 1
ATOM 737 O O . GLU A 1 95 ? 2.418 14.576 15.580 1.00 57.56 95 GLU A O 1
ATOM 742 N N . ARG A 1 96 ? 0.850 12.976 15.651 1.00 58.34 96 ARG A N 1
ATOM 743 C CA . ARG A 1 96 ? -0.052 13.716 16.531 1.00 58.34 96 ARG A CA 1
ATOM 744 C C . ARG A 1 96 ? 0.326 13.359 17.966 1.00 58.34 96 ARG A C 1
ATOM 746 O O . ARG A 1 96 ? -0.204 12.382 18.493 1.00 58.34 96 ARG A O 1
ATOM 753 N N . CYS A 1 97 ? 1.306 14.082 18.512 1.00 46.75 97 CYS A N 1
ATOM 754 C CA . CYS A 1 97 ? 1.544 14.155 19.955 1.00 46.75 97 CYS A CA 1
ATOM 755 C C . CYS A 1 97 ? 0.306 14.705 20.672 1.00 46.75 97 CYS A C 1
ATOM 757 O O . CYS A 1 97 ? -0.342 15.620 20.109 1.00 46.75 97 CYS A O 1
#

Secondary structure (DSSP, 8-state):
---EEEEEEES-HHHHHHHHHT--SSHHHHHHHHHHHHHHHHTTEEEEEEE--GGGGHHHHHHHTT-HHHHHHH-TTS-SSPPPPPHHHHTTTS---

Organism: Eleutherodactylus coqui (NCBI:txid57060)